Protein AF-A0A016VJ21-F1 (afdb_monomer)

pLDDT: mean 70.12, std 16.33, range [37.12, 92.0]

Structure (mmCIF, N/CA/C/O backbone):
data_AF-A0A016VJ21-F1
#
_entry.id   AF-A0A016VJ21-F1
#
loop_
_atom_site.group_PDB
_atom_site.id
_atom_site.type_symbol
_atom_site.label_atom_id
_atom_site.label_alt_id
_atom_site.label_comp_id
_atom_site.label_asym_id
_atom_site.label_entity_id
_atom_site.label_seq_id
_atom_site.pdbx_PDB_ins_code
_atom_site.Cartn_x
_atom_site.Cartn_y
_atom_site.Cartn_z
_atom_site.occupancy
_atom_site.B_iso_or_equiv
_atom_site.auth_seq_id
_atom_site.auth_comp_id
_atom_site.auth_asym_id
_atom_site.auth_atom_id
_atom_site.pdbx_PDB_model_num
ATOM 1 N N . MET A 1 1 ? 32.223 -31.208 3.851 1.00 39.59 1 MET A N 1
ATOM 2 C CA . MET A 1 1 ? 33.281 -31.162 2.817 1.00 39.59 1 MET A CA 1
ATOM 3 C C . MET A 1 1 ? 32.888 -32.159 1.746 1.00 39.59 1 MET A C 1
ATOM 5 O O . MET A 1 1 ? 32.579 -33.276 2.114 1.00 39.59 1 MET A O 1
ATOM 9 N N . GLY A 1 2 ? 32.791 -31.858 0.464 1.00 41.81 2 GLY A N 1
ATOM 10 C CA . GLY A 1 2 ? 33.122 -30.668 -0.304 1.00 41.81 2 GLY A CA 1
ATOM 11 C C . GLY A 1 2 ? 33.091 -31.092 -1.777 1.00 41.81 2 GLY A C 1
ATOM 12 O O . GLY A 1 2 ? 33.579 -32.169 -2.082 1.00 41.81 2 GLY A O 1
ATOM 13 N N . HIS A 1 3 ? 32.471 -30.253 -2.608 1.00 50.16 3 HIS A N 1
ATOM 14 C CA . HIS A 1 3 ? 32.735 -30.004 -4.032 1.00 50.16 3 HIS A CA 1
ATOM 15 C C . HIS A 1 3 ? 32.901 -31.184 -5.008 1.00 50.16 3 HIS A C 1
ATOM 17 O O . HIS A 1 3 ? 33.877 -31.917 -4.945 1.00 50.16 3 HIS A O 1
ATOM 23 N N . CYS A 1 4 ? 31.998 -31.262 -5.995 1.00 37.12 4 CYS A N 1
ATOM 24 C CA . CYS A 1 4 ? 32.354 -31.153 -7.422 1.00 37.12 4 CYS A CA 1
ATOM 25 C C . CYS A 1 4 ? 31.092 -31.256 -8.299 1.00 37.12 4 CYS A C 1
ATOM 27 O O . CYS A 1 4 ? 30.758 -32.311 -8.825 1.00 37.12 4 CYS A O 1
ATOM 29 N N . PHE A 1 5 ? 30.387 -30.133 -8.444 1.00 44.69 5 PHE A N 1
ATOM 30 C CA . PHE A 1 5 ? 29.565 -29.851 -9.622 1.00 44.69 5 PHE A CA 1
ATOM 31 C C . PHE A 1 5 ? 30.364 -28.860 -10.464 1.00 44.69 5 PHE A C 1
ATOM 33 O O . PHE A 1 5 ? 30.145 -27.657 -10.387 1.00 44.69 5 PHE A O 1
ATOM 40 N N . GLU A 1 6 ? 31.339 -29.355 -11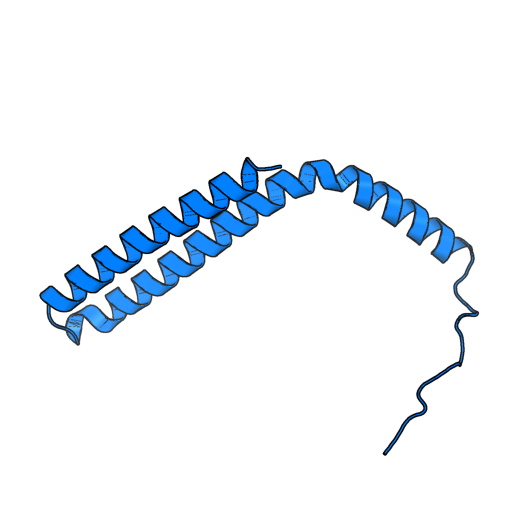.214 1.00 51.81 6 GLU A N 1
ATOM 41 C CA . GLU A 1 6 ? 31.975 -28.568 -12.261 1.00 51.81 6 GLU A CA 1
ATOM 42 C C . GLU A 1 6 ? 32.123 -29.429 -13.514 1.00 51.81 6 GLU A C 1
ATOM 44 O O . GLU A 1 6 ? 32.618 -30.552 -13.466 1.00 51.81 6 GLU A O 1
ATOM 49 N N . LEU A 1 7 ? 31.751 -28.814 -14.640 1.00 47.31 7 LEU A N 1
ATOM 50 C CA . LEU A 1 7 ? 32.387 -29.014 -15.940 1.00 47.31 7 LEU A CA 1
ATOM 51 C C . LEU A 1 7 ? 31.899 -30.142 -16.870 1.00 47.31 7 LEU A C 1
ATOM 53 O O . LEU A 1 7 ? 32.715 -30.827 -17.480 1.00 47.31 7 LEU A O 1
ATOM 57 N N . VAL A 1 8 ? 30.590 -30.266 -17.113 1.00 42.47 8 VAL A N 1
ATOM 58 C CA . VAL A 1 8 ? 30.110 -30.960 -18.325 1.00 42.47 8 VAL A CA 1
ATOM 59 C C . VAL A 1 8 ? 29.071 -30.095 -19.043 1.00 42.47 8 VAL A C 1
ATOM 61 O O . VAL A 1 8 ? 27.980 -29.857 -18.541 1.00 42.47 8 VAL A O 1
ATOM 64 N N . GLU A 1 9 ? 29.477 -29.625 -20.226 1.00 42.06 9 GLU A N 1
ATOM 65 C CA . GLU A 1 9 ? 28.626 -29.208 -21.353 1.00 42.06 9 GLU A CA 1
ATOM 66 C C . GLU A 1 9 ? 28.160 -27.746 -21.455 1.00 42.06 9 GLU A C 1
ATOM 68 O O . GLU A 1 9 ? 27.072 -27.432 -21.931 1.00 42.06 9 GLU A O 1
ATOM 73 N N . LEU A 1 10 ? 29.112 -26.832 -21.256 1.00 44.09 10 LEU A N 1
ATOM 74 C CA . LEU A 1 10 ? 29.186 -25.518 -21.927 1.00 44.09 10 LEU A CA 1
ATOM 75 C C . LEU A 1 10 ? 29.258 -25.592 -23.485 1.00 4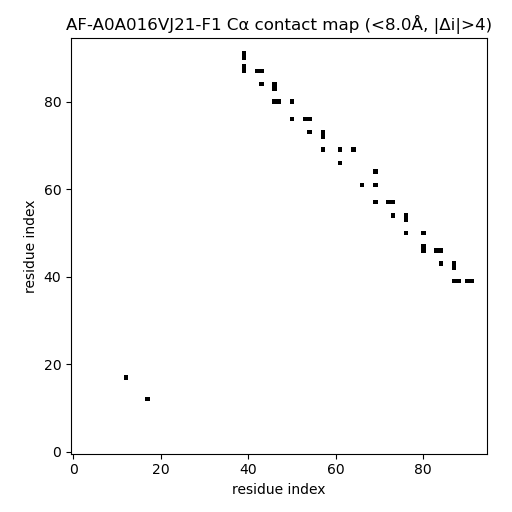4.09 10 LEU A C 1
ATOM 77 O O . LEU A 1 10 ? 29.760 -24.668 -24.117 1.00 44.09 10 LEU A O 1
ATOM 81 N N . SER A 1 11 ? 28.804 -26.667 -24.143 1.00 49.97 11 SER A N 1
ATOM 82 C CA . SER A 1 11 ? 29.245 -27.003 -25.512 1.00 49.97 11 SER A CA 1
ATOM 83 C C . SER A 1 11 ? 28.153 -27.313 -26.547 1.00 49.97 11 SER A C 1
ATOM 85 O O . SER A 1 11 ? 28.506 -27.631 -27.683 1.00 49.97 11 SER A O 1
ATOM 87 N N . THR A 1 12 ? 26.856 -27.203 -26.244 1.00 54.16 12 THR A N 1
ATOM 88 C CA . THR A 1 12 ? 25.834 -27.616 -27.235 1.00 54.16 12 THR A CA 1
ATOM 89 C C . THR A 1 12 ? 24.632 -26.685 -27.316 1.00 54.16 12 THR A C 1
ATOM 91 O O . THR A 1 12 ? 23.507 -27.139 -27.498 1.00 54.16 12 THR A O 1
ATOM 94 N N . PHE A 1 13 ? 24.841 -25.370 -27.216 1.00 46.09 13 PHE A N 1
ATOM 95 C CA . PHE A 1 13 ? 23.804 -24.438 -27.659 1.00 46.09 13 PHE A CA 1
ATOM 96 C C . PHE A 1 13 ? 23.970 -24.165 -29.161 1.00 46.09 13 PHE A C 1
ATOM 98 O O . PHE A 1 13 ? 25.032 -23.689 -29.572 1.00 46.09 13 PHE A O 1
ATOM 105 N N . PRO A 1 14 ? 22.961 -24.492 -29.994 1.00 57.12 14 PRO A N 1
ATOM 106 C CA . PRO A 1 14 ? 22.985 -24.209 -31.424 1.00 57.12 14 PRO A CA 1
ATOM 107 C C . PRO A 1 14 ? 23.291 -22.734 -31.671 1.00 57.12 14 PRO A C 1
ATOM 109 O O . PRO A 1 14 ? 22.845 -21.867 -30.922 1.00 57.12 14 PRO A O 1
ATOM 112 N N . ARG A 1 15 ? 24.024 -22.431 -32.741 1.00 56.41 15 ARG A N 1
ATOM 113 C CA . ARG A 1 15 ? 24.421 -21.056 -33.083 1.00 56.41 15 ARG A CA 1
ATOM 114 C C . ARG A 1 15 ? 23.211 -20.119 -33.220 1.00 56.41 15 ARG A C 1
ATOM 116 O O . ARG A 1 15 ? 23.268 -18.986 -32.764 1.00 56.41 15 ARG A O 1
ATOM 123 N N . GLU A 1 16 ? 22.090 -20.649 -33.704 1.00 56.94 16 GLU A N 1
ATOM 124 C CA . GLU A 1 16 ? 20.784 -19.979 -33.734 1.00 56.94 16 GLU A CA 1
ATOM 125 C C . GLU A 1 16 ? 20.284 -19.559 -32.345 1.00 56.94 16 GLU A C 1
ATOM 127 O O . GLU A 1 16 ? 19.717 -18.482 -32.206 1.00 56.94 16 GLU A O 1
ATOM 132 N N . VAL A 1 17 ? 20.535 -20.344 -31.294 1.00 57.44 17 VAL A N 1
ATOM 133 C CA . VAL A 1 17 ? 20.171 -19.984 -29.911 1.00 57.44 17 VAL A CA 1
ATOM 134 C C . VAL A 1 17 ? 21.042 -18.837 -29.400 1.00 57.44 17 VAL A C 1
ATOM 136 O O . VAL A 1 17 ? 20.552 -17.977 -28.674 1.00 57.44 17 VAL A O 1
ATOM 139 N N . ILE A 1 18 ? 22.311 -18.782 -29.809 1.00 57.34 18 ILE A N 1
ATOM 140 C CA . ILE A 1 18 ? 23.233 -17.699 -29.440 1.00 57.34 18 ILE A CA 1
ATOM 141 C C . ILE A 1 18 ? 22.849 -16.394 -30.149 1.00 57.34 18 ILE A C 1
ATOM 143 O O . ILE A 1 18 ? 22.810 -15.345 -29.505 1.00 57.34 18 ILE A O 1
ATOM 147 N N . ASP A 1 19 ? 22.530 -16.449 -31.443 1.00 58.03 19 ASP A N 1
ATOM 148 C CA . ASP A 1 19 ? 22.057 -15.282 -32.196 1.00 58.03 19 ASP A CA 1
ATOM 149 C C . ASP A 1 19 ? 20.687 -14.810 -31.696 1.00 58.03 19 ASP A C 1
ATOM 151 O O . ASP A 1 19 ? 20.508 -13.620 -31.446 1.00 58.03 19 ASP A O 1
ATOM 155 N N . THR A 1 20 ? 19.770 -15.736 -31.393 1.00 57.78 20 THR A N 1
ATOM 156 C CA . THR A 1 20 ? 18.478 -15.400 -30.773 1.00 57.78 20 THR A CA 1
ATOM 157 C C . THR A 1 20 ? 18.678 -14.757 -29.404 1.00 57.78 20 THR A C 1
ATOM 159 O O . THR A 1 20 ? 18.041 -13.756 -29.110 1.00 57.78 20 THR A O 1
ATOM 162 N N . ALA A 1 21 ? 19.584 -15.268 -28.563 1.00 54.78 21 ALA A N 1
ATOM 163 C CA . ALA A 1 21 ? 19.875 -14.676 -27.257 1.00 54.78 21 ALA A CA 1
ATOM 164 C C . ALA A 1 21 ? 20.502 -13.276 -27.373 1.00 54.78 21 ALA A C 1
ATOM 166 O O . ALA A 1 21 ? 20.230 -12.408 -26.543 1.00 54.78 21 ALA A O 1
ATOM 167 N N . ARG A 1 22 ? 21.312 -13.035 -28.409 1.00 56.75 22 ARG A N 1
ATOM 168 C CA . ARG A 1 22 ? 21.903 -11.724 -28.693 1.00 56.75 22 ARG A CA 1
ATOM 169 C C . ARG A 1 22 ? 20.858 -10.731 -29.198 1.00 56.75 22 ARG A C 1
ATOM 171 O O . ARG A 1 22 ? 20.841 -9.595 -28.731 1.00 56.75 22 ARG A O 1
ATOM 178 N N . GLU A 1 23 ? 19.969 -11.161 -30.086 1.00 62.19 23 GLU A N 1
ATOM 179 C CA . GLU A 1 23 ? 18.851 -10.354 -30.580 1.00 62.19 23 GLU A CA 1
ATOM 180 C C . GLU A 1 23 ? 17.841 -10.056 -29.461 1.00 62.19 23 GLU A C 1
ATOM 182 O O . GLU A 1 23 ? 17.420 -8.913 -29.289 1.00 62.19 23 GLU A O 1
ATOM 187 N N . LEU A 1 24 ? 17.536 -11.045 -28.613 1.00 56.75 24 LEU A N 1
ATOM 188 C CA . LEU A 1 24 ? 16.713 -10.869 -27.416 1.00 56.75 24 LEU A CA 1
ATOM 189 C C . LEU A 1 24 ? 17.375 -9.902 -26.428 1.00 56.75 24 LEU A C 1
ATOM 191 O O . LEU A 1 24 ? 16.695 -9.058 -25.857 1.00 56.75 24 LEU A O 1
ATOM 195 N N . GLY A 1 25 ? 18.695 -9.994 -26.246 1.00 54.84 25 GLY A N 1
ATOM 196 C CA . GLY A 1 25 ? 19.472 -9.086 -25.404 1.00 54.84 25 GLY A CA 1
ATOM 197 C C . GLY A 1 25 ? 19.454 -7.645 -25.913 1.00 54.84 25 GLY A C 1
ATOM 198 O O . GLY A 1 25 ? 19.295 -6.723 -25.116 1.00 54.84 25 GLY A O 1
ATOM 199 N N . HIS A 1 26 ? 19.544 -7.448 -27.231 1.00 54.78 26 HIS A N 1
ATOM 200 C CA . HIS A 1 26 ? 19.460 -6.127 -27.855 1.00 54.78 26 HIS A CA 1
ATOM 201 C C . HIS A 1 26 ? 18.053 -5.528 -27.720 1.00 54.78 26 HIS A C 1
ATOM 203 O O . HIS A 1 26 ? 17.905 -4.402 -27.252 1.00 54.78 26 HIS A O 1
ATOM 209 N N . ARG A 1 27 ? 17.008 -6.321 -27.987 1.00 53.97 27 ARG A N 1
ATOM 210 C CA . ARG A 1 27 ? 15.608 -5.901 -27.804 1.00 53.97 27 ARG A CA 1
ATOM 211 C C . ARG A 1 27 ? 15.264 -5.617 -26.340 1.00 53.97 27 ARG A C 1
ATOM 213 O O . ARG A 1 27 ? 14.582 -4.641 -26.048 1.00 53.97 27 ARG A O 1
ATOM 220 N N . LEU A 1 28 ? 15.787 -6.417 -25.407 1.00 54.84 28 LEU A N 1
ATOM 221 C CA . LEU A 1 28 ? 15.649 -6.186 -23.966 1.00 54.84 28 LEU A CA 1
ATOM 222 C C . LEU A 1 28 ? 16.330 -4.894 -23.518 1.00 54.84 28 LEU A C 1
ATOM 224 O O . LEU A 1 28 ? 15.837 -4.286 -22.567 1.00 54.84 28 LEU A O 1
ATOM 228 N N . HIS A 1 29 ? 17.433 -4.511 -24.174 1.00 53.88 29 HIS A N 1
ATOM 229 C CA . HIS A 1 29 ? 18.155 -3.267 -23.926 1.00 53.88 29 HIS A CA 1
ATOM 230 C C . HIS A 1 29 ? 17.357 -2.058 -24.432 1.00 53.88 29 HIS A C 1
ATOM 232 O O . HIS A 1 29 ? 17.192 -1.095 -23.686 1.00 53.88 29 HIS A O 1
ATOM 238 N N . GLU A 1 30 ? 16.761 -2.151 -25.622 1.00 53.84 30 GLU A N 1
ATOM 239 C CA . GLU A 1 30 ? 15.886 -1.116 -26.194 1.00 53.84 30 GLU A CA 1
ATOM 240 C C . GLU A 1 30 ? 14.568 -0.947 -25.401 1.00 53.84 30 GLU A C 1
ATOM 242 O O . GLU A 1 30 ? 14.122 0.177 -25.184 1.00 53.84 30 GLU A O 1
ATOM 247 N N . GLU A 1 31 ? 14.007 -2.025 -24.835 1.00 51.88 31 GLU A N 1
ATOM 248 C CA . GLU A 1 31 ? 12.865 -1.980 -23.895 1.00 51.88 31 GLU A CA 1
ATOM 249 C C . GLU A 1 31 ? 13.195 -1.343 -22.528 1.00 51.88 31 GLU A C 1
ATOM 251 O O . GLU A 1 31 ? 12.300 -1.090 -21.720 1.00 51.88 31 GLU A O 1
ATOM 256 N N . THR A 1 32 ? 14.469 -1.090 -22.212 1.00 50.41 32 THR 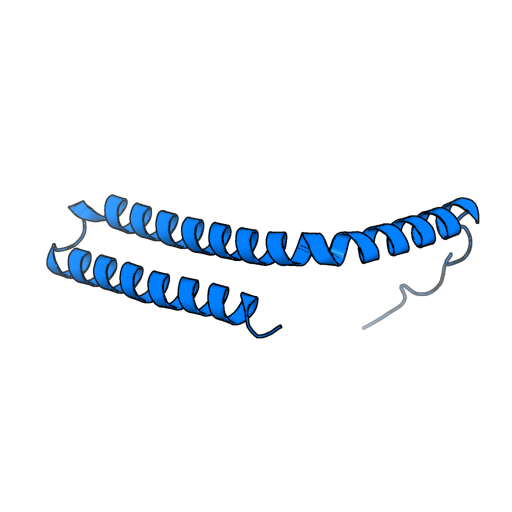A N 1
ATOM 257 C CA . THR A 1 32 ? 14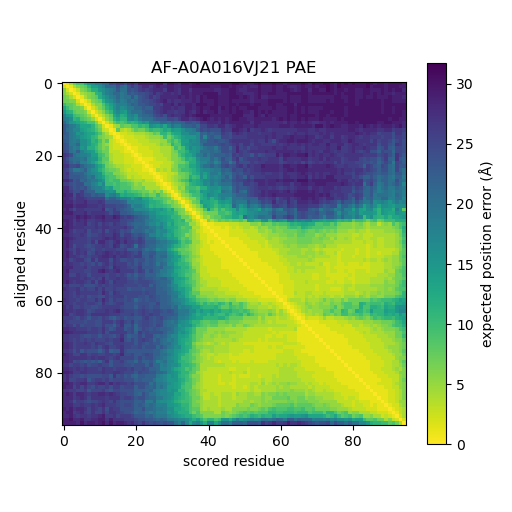.872 -0.612 -20.873 1.00 50.41 32 THR A CA 1
ATOM 258 C C . THR A 1 32 ? 14.434 0.829 -20.601 1.00 50.41 32 THR A C 1
ATOM 260 O O . THR A 1 32 ? 14.182 1.180 -19.448 1.00 50.41 32 THR A O 1
ATOM 263 N N . ALA A 1 33 ? 14.266 1.644 -21.647 1.00 49.25 33 ALA A N 1
ATOM 264 C CA . ALA A 1 33 ? 13.729 2.998 -21.524 1.00 49.25 33 ALA A CA 1
ATOM 265 C C . ALA A 1 33 ? 12.242 2.996 -21.109 1.00 49.25 33 ALA A C 1
ATOM 267 O O . ALA A 1 33 ? 11.847 3.783 -20.252 1.00 49.25 33 ALA A O 1
ATOM 268 N N . ASP A 1 34 ? 11.448 2.050 -21.622 1.00 51.75 34 ASP A N 1
ATOM 269 C CA . ASP A 1 34 ? 10.036 1.836 -21.254 1.00 51.75 34 ASP A CA 1
ATOM 270 C C . ASP A 1 34 ? 9.896 1.181 -19.861 1.00 51.75 34 ASP A C 1
ATOM 272 O O . ASP A 1 34 ? 9.032 1.542 -19.052 1.00 51.75 34 ASP A O 1
ATOM 276 N N . LYS A 1 35 ? 10.828 0.278 -19.514 1.00 52.72 35 LYS A N 1
ATOM 277 C CA . LYS A 1 35 ? 10.907 -0.371 -18.190 1.00 52.72 35 LYS A CA 1
ATOM 278 C C . LYS A 1 35 ? 11.124 0.604 -17.037 1.00 52.72 35 LYS A C 1
ATOM 280 O O . LYS A 1 35 ? 10.741 0.276 -15.917 1.00 52.72 35 LYS A O 1
ATOM 285 N N . ARG A 1 36 ? 11.718 1.780 -17.262 1.00 53.03 36 ARG A N 1
ATOM 286 C CA . ARG A 1 36 ? 12.000 2.756 -16.193 1.00 53.03 36 ARG A CA 1
ATOM 287 C C . ARG A 1 36 ? 10.709 3.334 -15.603 1.00 53.03 36 ARG A C 1
ATOM 289 O O . ARG A 1 36 ? 10.515 3.304 -14.389 1.00 53.03 36 ARG A O 1
ATOM 296 N N . THR A 1 37 ? 9.781 3.738 -16.467 1.00 54.28 37 THR A N 1
ATOM 297 C CA . THR A 1 37 ? 8.407 4.131 -16.109 1.00 54.28 37 THR A CA 1
ATOM 298 C C . THR A 1 37 ? 7.609 2.967 -15.523 1.00 54.28 37 THR A C 1
ATOM 300 O O . THR A 1 37 ? 6.902 3.143 -14.531 1.00 54.28 37 THR A O 1
ATOM 303 N N . MET A 1 38 ? 7.779 1.759 -16.070 1.00 57.88 38 MET A N 1
ATOM 304 C CA . MET A 1 38 ? 7.162 0.538 -15.539 1.00 57.88 38 MET A CA 1
ATOM 305 C C . MET A 1 38 ? 7.646 0.199 -14.117 1.00 57.88 38 MET A C 1
ATOM 307 O O . MET A 1 38 ? 6.865 -0.287 -13.302 1.00 57.88 38 MET A O 1
ATOM 311 N N . ASN A 1 39 ? 8.913 0.473 -13.794 1.00 70.56 39 ASN A N 1
ATOM 312 C CA . ASN A 1 39 ? 9.495 0.187 -12.484 1.00 70.56 39 ASN A CA 1
ATOM 313 C C . ASN A 1 39 ? 8.971 1.154 -11.411 1.00 70.56 39 ASN A C 1
ATOM 315 O O . ASN A 1 39 ? 8.587 0.716 -10.329 1.00 70.56 39 ASN A O 1
ATOM 319 N N . ALA A 1 40 ? 8.866 2.450 -11.722 1.00 73.75 40 ALA A N 1
ATOM 320 C CA . ALA A 1 40 ? 8.274 3.430 -10.809 1.00 73.75 40 ALA A CA 1
ATOM 321 C C . ALA A 1 40 ? 6.788 3.131 -10.525 1.00 73.75 40 ALA A C 1
ATOM 323 O O . ALA A 1 40 ? 6.364 3.157 -9.367 1.00 73.75 40 ALA A O 1
ATOM 324 N N . ASP A 1 41 ? 6.008 2.772 -11.553 1.00 75.12 41 ASP A N 1
ATOM 325 C CA . ASP A 1 41 ? 4.597 2.397 -11.389 1.00 75.12 41 ASP A CA 1
ATOM 326 C C . ASP A 1 41 ? 4.438 1.085 -10.599 1.00 75.12 41 ASP A C 1
ATOM 328 O O . ASP A 1 41 ? 3.633 1.005 -9.670 1.00 75.12 41 ASP A O 1
ATOM 332 N N . ALA A 1 42 ? 5.282 0.082 -10.863 1.00 81.19 42 ALA A N 1
ATOM 333 C CA . ALA A 1 42 ? 5.296 -1.171 -10.108 1.00 81.19 42 ALA A CA 1
ATOM 334 C C . ALA A 1 42 ? 5.664 -0.965 -8.625 1.00 81.19 42 ALA A C 1
ATOM 336 O O . ALA A 1 42 ? 5.056 -1.578 -7.737 1.00 81.19 42 ALA A O 1
ATOM 337 N N . LEU A 1 43 ? 6.631 -0.087 -8.334 1.00 81.00 43 LEU A N 1
ATOM 338 C CA . LEU A 1 43 ? 7.000 0.293 -6.969 1.00 81.00 43 LEU A CA 1
ATOM 339 C C . LEU A 1 43 ? 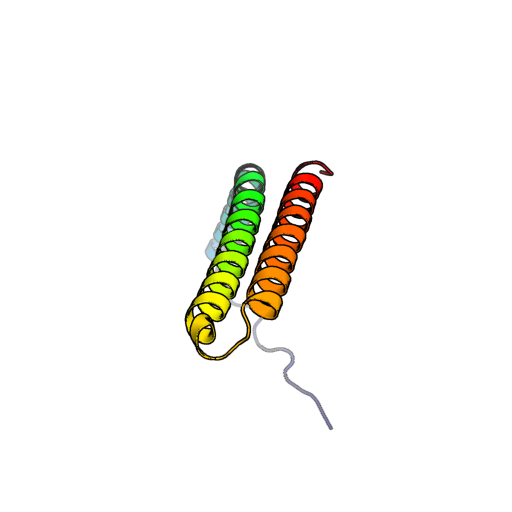5.849 1.023 -6.269 1.00 81.00 43 LEU A C 1
ATOM 341 O O . LEU A 1 43 ? 5.498 0.672 -5.138 1.00 81.00 43 LEU A O 1
ATOM 345 N N . LEU A 1 44 ? 5.203 1.968 -6.955 1.00 83.94 44 LEU A N 1
ATOM 346 C CA . LEU A 1 44 ? 4.036 2.682 -6.445 1.00 83.94 44 LEU A CA 1
ATOM 347 C C . LEU A 1 44 ? 2.884 1.710 -6.155 1.00 83.94 44 LEU A C 1
ATOM 349 O O . LEU A 1 44 ? 2.318 1.726 -5.058 1.00 83.94 44 LEU A O 1
ATOM 353 N N . HIS A 1 45 ? 2.580 0.807 -7.087 1.00 83.94 45 HIS A N 1
ATOM 354 C CA . HIS A 1 45 ? 1.540 -0.206 -6.938 1.00 83.94 45 HIS A CA 1
ATOM 355 C C . HIS A 1 45 ? 1.799 -1.114 -5.728 1.00 83.94 45 HIS A C 1
ATOM 357 O O . HIS A 1 45 ? 0.911 -1.333 -4.898 1.00 83.94 45 HIS A O 1
ATOM 363 N N . ARG A 1 46 ? 3.037 -1.593 -5.559 1.00 83.12 46 ARG A N 1
ATOM 364 C CA . ARG A 1 46 ? 3.444 -2.403 -4.401 1.00 83.12 46 ARG A CA 1
ATOM 365 C C . ARG A 1 46 ? 3.289 -1.638 -3.084 1.00 83.12 46 ARG A C 1
ATOM 367 O O . ARG A 1 46 ? 2.803 -2.207 -2.100 1.00 83.12 46 ARG A O 1
ATOM 374 N N . THR A 1 47 ? 3.679 -0.367 -3.059 1.00 85.12 47 THR A N 1
ATOM 375 C CA . THR A 1 47 ? 3.541 0.517 -1.892 1.00 85.12 47 THR A CA 1
ATOM 376 C C . THR A 1 47 ? 2.072 0.715 -1.516 1.00 85.12 47 THR A C 1
ATOM 378 O O . THR A 1 47 ? 1.699 0.543 -0.350 1.00 85.12 47 THR A O 1
ATOM 381 N N . LEU A 1 48 ? 1.204 0.964 -2.501 1.00 85.06 48 LEU A N 1
ATOM 382 C CA . LEU A 1 48 ? -0.241 1.073 -2.291 1.00 85.06 48 LEU A CA 1
ATOM 383 C C . LEU A 1 48 ? -0.859 -0.236 -1.787 1.00 85.06 48 LEU A C 1
ATOM 385 O O . LEU A 1 48 ? -1.634 -0.213 -0.829 1.00 85.06 48 LEU A O 1
ATOM 389 N N . LEU A 1 49 ? -0.494 -1.384 -2.367 1.00 86.75 49 LEU A N 1
ATOM 390 C CA . LEU A 1 49 ? -0.979 -2.693 -1.918 1.00 86.75 49 LEU A CA 1
ATOM 391 C C . LEU A 1 49 ? -0.591 -2.977 -0.464 1.00 86.75 49 LEU A C 1
ATOM 393 O O . LEU A 1 49 ? -1.423 -3.434 0.325 1.00 86.75 49 LEU A O 1
ATOM 397 N N . ARG A 1 50 ? 0.650 -2.664 -0.077 1.00 85.88 50 ARG A N 1
ATOM 398 C CA . ARG A 1 50 ? 1.124 -2.812 1.306 1.00 85.88 50 ARG A CA 1
ATOM 399 C C . ARG A 1 50 ? 0.326 -1.929 2.267 1.00 85.88 50 ARG A C 1
ATOM 401 O O . ARG A 1 50 ? -0.069 -2.393 3.339 1.00 85.88 50 ARG A O 1
ATOM 408 N N . ALA A 1 51 ? 0.060 -0.678 1.894 1.00 82.00 51 ALA A N 1
ATOM 409 C CA . ALA A 1 51 ? -0.739 0.234 2.706 1.00 82.00 51 ALA A CA 1
ATOM 410 C C . ALA A 1 51 ? -2.196 -0.235 2.829 1.00 82.00 51 ALA A C 1
ATOM 412 O O . ALA A 1 51 ? -2.742 -0.271 3.933 1.00 82.00 51 ALA A O 1
ATOM 413 N N . ALA A 1 52 ? -2.802 -0.679 1.726 1.00 83.94 52 ALA A N 1
ATOM 414 C CA . ALA A 1 52 ? -4.149 -1.238 1.714 1.00 83.94 52 ALA A CA 1
ATOM 415 C C . ALA A 1 52 ? -4.254 -2.491 2.594 1.00 83.94 52 ALA A C 1
ATOM 417 O O . ALA A 1 52 ? -5.225 -2.645 3.335 1.00 83.94 52 ALA A O 1
ATOM 418 N N . HIS A 1 53 ? -3.248 -3.368 2.564 1.00 85.94 53 HIS A N 1
ATOM 419 C CA . HIS A 1 53 ? -3.199 -4.541 3.433 1.00 85.94 53 HIS A CA 1
ATOM 420 C C . HIS A 1 53 ? -3.157 -4.148 4.917 1.00 85.94 53 HIS A C 1
ATOM 422 O O . HIS A 1 53 ? -3.957 -4.645 5.709 1.00 85.94 53 HIS A O 1
ATOM 428 N N . ARG A 1 54 ? -2.303 -3.187 5.290 1.00 81.75 54 ARG A N 1
ATOM 429 C CA . ARG A 1 54 ? -2.227 -2.666 6.667 1.00 81.75 54 ARG A CA 1
ATOM 430 C C . ARG A 1 54 ? -3.541 -2.034 7.127 1.00 81.75 54 ARG A C 1
ATOM 432 O O . ARG A 1 54 ? -3.962 -2.254 8.259 1.00 81.75 54 ARG A O 1
ATOM 439 N N . LEU A 1 55 ? -4.222 -1.291 6.254 1.00 84.81 55 LEU A N 1
ATOM 440 C CA . LEU A 1 55 ? -5.544 -0.738 6.558 1.00 84.81 55 LEU A CA 1
ATOM 441 C C . LEU A 1 55 ? -6.578 -1.841 6.799 1.00 84.81 55 LEU A C 1
ATOM 443 O O . LEU A 1 55 ? -7.338 -1.747 7.760 1.00 84.81 55 LEU A O 1
ATOM 447 N N . ARG A 1 56 ? -6.581 -2.911 5.992 1.00 84.81 56 ARG A N 1
ATOM 448 C CA . ARG A 1 56 ? -7.470 -4.064 6.222 1.00 84.81 56 ARG A CA 1
ATOM 449 C C . ARG A 1 56 ? -7.213 -4.722 7.573 1.00 84.81 56 ARG A C 1
ATOM 451 O O . ARG A 1 56 ? -8.175 -5.055 8.253 1.00 84.81 56 ARG A O 1
ATOM 458 N N . GLN A 1 57 ? -5.952 -4.863 7.984 1.00 83.50 57 GLN A N 1
ATOM 459 C CA . GLN A 1 57 ? -5.612 -5.398 9.307 1.00 83.50 57 GLN A CA 1
ATOM 460 C C . GLN A 1 57 ? -6.164 -4.513 10.432 1.00 83.50 57 GLN A C 1
ATOM 462 O O . GLN A 1 57 ? -6.786 -5.018 11.359 1.00 83.50 57 GLN A O 1
ATOM 467 N N . VAL A 1 58 ? -6.028 -3.187 10.319 1.00 80.81 58 VAL A N 1
ATOM 468 C CA . VAL A 1 58 ? -6.593 -2.248 11.304 1.00 80.81 58 VAL A CA 1
ATOM 469 C C . VAL A 1 58 ? -8.120 -2.328 11.355 1.00 80.81 58 VAL A C 1
ATOM 471 O O . VAL A 1 58 ? -8.693 -2.337 12.442 1.00 80.81 58 VAL A O 1
ATOM 474 N N . VAL A 1 59 ? -8.787 -2.424 10.201 1.00 80.44 59 VAL A N 1
ATOM 475 C CA . VAL A 1 59 ? -10.248 -2.587 10.129 1.00 80.44 59 VAL A CA 1
ATOM 476 C C . VAL A 1 59 ? -10.689 -3.917 10.741 1.00 80.44 59 VAL A C 1
ATOM 478 O O . VAL A 1 59 ? -11.675 -3.941 11.471 1.00 80.44 59 VAL A O 1
ATOM 481 N N . ALA A 1 60 ? -9.956 -5.004 10.492 1.00 80.19 60 ALA A N 1
ATOM 482 C CA . ALA A 1 60 ? -10.240 -6.315 11.071 1.00 80.19 60 ALA A CA 1
ATOM 483 C C . ALA A 1 60 ? -10.091 -6.325 12.601 1.00 80.19 60 ALA A C 1
ATOM 485 O O . ALA A 1 60 ? -10.811 -7.043 13.285 1.00 80.19 60 ALA A O 1
ATOM 486 N N . SER A 1 61 ? -9.191 -5.506 13.150 1.00 77.00 61 SER A N 1
ATOM 487 C CA . SER A 1 61 ? -8.982 -5.388 14.596 1.00 77.00 61 SER A CA 1
ATOM 488 C C . SER A 1 61 ? -9.840 -4.309 15.268 1.00 77.00 61 SER A C 1
ATOM 490 O O . SER A 1 61 ? -9.693 -4.107 16.470 1.00 77.00 61 SER A O 1
ATOM 492 N N . LYS A 1 62 ? -10.731 -3.611 14.546 1.00 78.50 62 LYS A N 1
ATOM 493 C CA . LYS A 1 62 ? -11.437 -2.416 15.056 1.00 78.50 62 LYS A CA 1
ATOM 494 C C . LYS A 1 62 ? -12.242 -2.651 16.341 1.00 78.50 62 LYS A C 1
ATOM 496 O O . LYS A 1 62 ? -12.329 -1.747 17.162 1.00 78.50 62 LYS A O 1
ATOM 501 N N . ASP A 1 63 ? -12.804 -3.846 16.507 1.00 81.88 63 ASP A N 1
ATOM 502 C CA . ASP A 1 63 ? -13.631 -4.214 17.663 1.00 81.88 63 ASP A CA 1
ATOM 503 C C . ASP A 1 63 ? -12.794 -4.792 18.823 1.00 81.88 63 ASP A C 1
ATOM 505 O O . ASP A 1 63 ? -13.301 -4.991 19.922 1.00 81.88 63 ASP A O 1
ATOM 509 N N . LEU A 1 64 ? -11.499 -5.044 18.591 1.00 80.31 64 LEU A N 1
ATOM 510 C CA . LEU A 1 64 ? -10.568 -5.655 19.549 1.00 80.31 64 LEU A CA 1
ATOM 511 C C . LEU A 1 64 ? -9.635 -4.639 20.221 1.00 80.31 64 LEU A C 1
ATOM 513 O O . LEU A 1 64 ? -8.999 -4.958 21.224 1.00 80.31 64 LEU A O 1
ATOM 517 N N . VAL A 1 65 ? -9.509 -3.429 19.669 1.00 81.88 65 VAL A N 1
ATOM 518 C CA . VAL A 1 65 ? -8.607 -2.389 20.181 1.00 81.88 65 VAL A CA 1
ATOM 519 C C . VAL A 1 65 ? -9.343 -1.097 20.508 1.00 81.88 65 VAL A C 1
ATOM 521 O O . VAL A 1 65 ? -10.370 -0.762 19.924 1.00 81.88 65 VAL A O 1
ATOM 524 N N . SER A 1 66 ? -8.783 -0.327 21.442 1.00 89.31 66 SER A N 1
ATO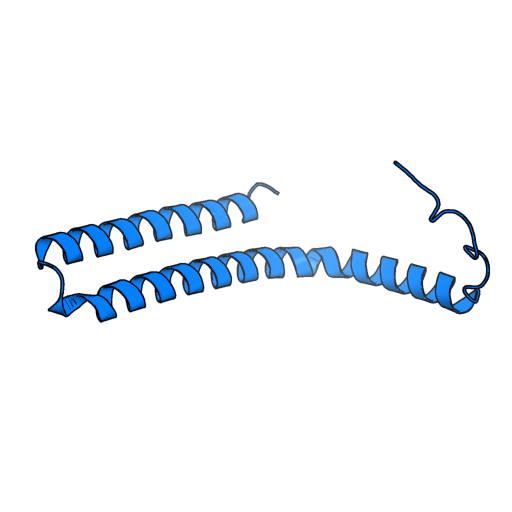M 525 C CA . SER A 1 66 ? -9.325 0.976 21.812 1.00 89.31 66 SER A CA 1
ATOM 526 C C . SER A 1 66 ? -9.291 1.963 20.638 1.00 89.31 66 SER A C 1
ATOM 528 O O . SER A 1 66 ? -8.391 1.953 19.791 1.00 89.31 66 SER A O 1
ATOM 530 N N . LYS A 1 67 ? -10.256 2.889 20.626 1.00 84.06 67 LYS A N 1
ATOM 531 C CA . LYS A 1 67 ? -10.354 3.965 19.627 1.00 84.06 67 LYS A CA 1
ATOM 532 C C . LYS A 1 67 ? -9.055 4.769 19.502 1.00 84.06 67 LYS A C 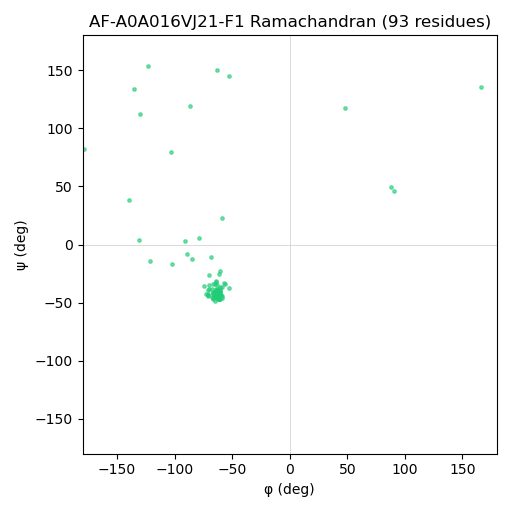1
ATOM 534 O O . LYS A 1 67 ? -8.666 5.153 18.403 1.00 84.06 67 LYS A O 1
ATOM 539 N N . GLU A 1 68 ? -8.371 5.004 20.617 1.00 88.44 68 GLU A N 1
ATOM 540 C CA . GLU A 1 68 ? -7.116 5.755 20.649 1.00 88.44 68 GLU A CA 1
ATOM 541 C C . GLU A 1 68 ? -5.976 5.008 19.935 1.00 88.44 68 GLU A C 1
ATOM 543 O O . GLU A 1 68 ? -5.266 5.592 19.112 1.00 88.44 68 GLU A O 1
ATOM 548 N N . SER A 1 69 ? -5.876 3.692 20.150 1.00 80.44 69 SER A N 1
ATOM 549 C CA . SER A 1 69 ? -4.933 2.820 19.443 1.00 80.44 69 SER A CA 1
ATOM 550 C C . SER A 1 69 ? -5.223 2.760 17.944 1.00 80.44 69 SER A C 1
ATOM 552 O O . SER A 1 69 ? -4.295 2.848 17.141 1.00 80.44 69 SER A O 1
ATOM 554 N N . LEU A 1 70 ? -6.497 2.704 17.543 1.00 81.38 70 LEU A N 1
ATOM 555 C CA . LEU A 1 70 ? -6.886 2.768 16.129 1.00 81.38 70 LEU A CA 1
ATOM 556 C C . LEU A 1 70 ? -6.457 4.082 15.480 1.00 81.38 70 LEU A C 1
ATOM 558 O O . LEU A 1 70 ? -5.857 4.077 14.405 1.00 81.38 70 LEU A O 1
ATOM 562 N N . ILE A 1 71 ? -6.710 5.212 16.144 1.00 85.75 71 ILE A N 1
ATOM 563 C CA . ILE A 1 71 ? -6.299 6.534 15.657 1.00 85.75 71 ILE A CA 1
ATOM 564 C C . ILE A 1 71 ? -4.776 6.597 15.501 1.00 85.75 71 ILE A C 1
ATOM 566 O O . ILE A 1 71 ? -4.285 7.111 14.492 1.00 85.75 71 ILE A O 1
ATOM 570 N N . LYS A 1 72 ? -4.018 6.067 16.469 1.00 87.50 72 LYS A N 1
ATOM 571 C CA . LYS A 1 72 ? -2.552 6.023 16.410 1.00 87.50 72 LYS A CA 1
ATOM 572 C C . LYS A 1 72 ? -2.065 5.172 15.233 1.00 87.50 72 LYS A C 1
ATOM 574 O O . LYS A 1 72 ? -1.228 5.642 14.463 1.00 87.50 72 LYS A O 1
ATOM 579 N N . SER A 1 73 ? -2.639 3.987 15.037 1.00 81.12 73 SER A N 1
ATOM 580 C CA . SER A 1 73 ? -2.308 3.092 13.922 1.00 81.12 73 SER A CA 1
ATOM 581 C C . SER A 1 73 ? -2.635 3.704 12.559 1.00 81.12 73 SER A C 1
ATOM 583 O O . SER A 1 73 ? -1.802 3.673 11.656 1.00 81.12 73 SER A O 1
ATOM 585 N N . LEU A 1 74 ? -3.801 4.337 12.405 1.00 86.56 74 LEU A N 1
ATOM 586 C CA . LEU A 1 74 ? -4.181 5.016 11.160 1.00 86.56 74 LEU A CA 1
ATOM 587 C C . LEU A 1 74 ? -3.262 6.203 10.848 1.00 86.56 74 LEU A C 1
ATOM 589 O O . LEU A 1 74 ? -2.847 6.383 9.701 1.00 86.56 74 LEU A O 1
ATOM 593 N N . LYS A 1 75 ? -2.897 6.998 11.863 1.00 91.50 75 LYS A N 1
ATOM 594 C CA . LYS A 1 75 ? -1.916 8.082 11.706 1.00 91.50 75 LYS A CA 1
ATOM 595 C C . LYS A 1 75 ? -0.556 7.536 11.270 1.00 91.50 75 LYS A C 1
ATOM 597 O O . LYS A 1 75 ? 0.034 8.106 10.358 1.00 91.50 75 LYS A O 1
ATOM 602 N N . ALA A 1 76 ? -0.098 6.437 11.869 1.00 88.75 76 ALA A N 1
ATOM 603 C CA . ALA A 1 76 ? 1.165 5.797 11.513 1.00 88.75 76 ALA A CA 1
ATOM 604 C C . ALA A 1 76 ? 1.164 5.285 10.064 1.00 88.75 76 ALA A C 1
ATOM 606 O O . ALA A 1 76 ? 2.086 5.595 9.315 1.00 88.75 76 ALA A O 1
ATOM 607 N N . ILE A 1 77 ? 0.101 4.590 9.636 1.00 86.25 77 ILE A N 1
ATOM 608 C CA . ILE A 1 77 ? -0.043 4.117 8.248 1.00 86.25 77 ILE A CA 1
ATOM 609 C C . ILE A 1 77 ? -0.006 5.292 7.268 1.00 86.25 77 ILE A C 1
ATOM 611 O O . ILE A 1 77 ? 0.692 5.226 6.261 1.00 86.25 77 ILE A O 1
ATOM 615 N N . ARG A 1 78 ? -0.711 6.388 7.572 1.00 90.19 78 ARG A N 1
ATOM 616 C CA . ARG A 1 78 ? -0.719 7.589 6.728 1.00 90.19 78 ARG A CA 1
ATOM 617 C C . ARG A 1 78 ? 0.663 8.234 6.619 1.00 90.19 78 ARG A C 1
ATOM 619 O O . ARG A 1 78 ? 1.043 8.649 5.529 1.00 90.19 78 ARG A O 1
ATOM 626 N N . THR A 1 79 ? 1.388 8.364 7.730 1.00 92.00 79 THR A N 1
ATOM 627 C CA . THR A 1 79 ? 2.740 8.942 7.725 1.00 92.00 79 THR A CA 1
ATOM 628 C C . THR A 1 79 ? 3.699 8.062 6.933 1.00 92.00 79 THR A C 1
ATOM 630 O O . THR A 1 79 ? 4.418 8.580 6.085 1.00 92.00 79 THR A O 1
ATOM 633 N N . GLN A 1 80 ? 3.649 6.744 7.142 1.00 86.44 80 GLN A N 1
ATOM 634 C CA . GLN A 1 80 ? 4.494 5.803 6.414 1.00 86.44 80 GLN A CA 1
ATOM 635 C C . GLN A 1 80 ? 4.203 5.830 4.913 1.00 86.44 80 GLN A C 1
ATOM 637 O O . GLN A 1 80 ? 5.126 5.944 4.125 1.00 86.44 80 GLN A O 1
ATOM 642 N N . LEU A 1 81 ? 2.928 5.819 4.514 1.00 88.88 81 LEU A N 1
ATOM 643 C CA . LEU A 1 81 ? 2.553 5.881 3.102 1.00 88.88 81 LEU A CA 1
ATOM 6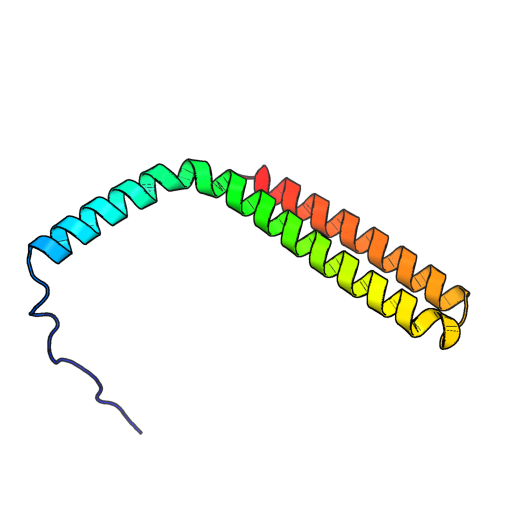44 C C . LEU A 1 81 ? 3.053 7.166 2.426 1.00 88.88 81 LEU A C 1
ATOM 646 O O . LEU A 1 81 ? 3.475 7.132 1.278 1.00 88.88 81 LEU A O 1
ATOM 650 N N . 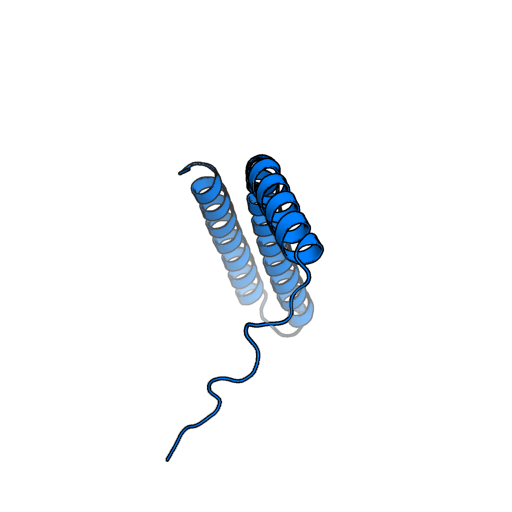ARG A 1 82 ? 3.021 8.305 3.129 1.00 90.00 82 ARG A N 1
ATOM 651 C CA . ARG A 1 82 ? 3.568 9.562 2.597 1.00 90.00 82 ARG A CA 1
ATOM 652 C C . ARG A 1 82 ? 5.079 9.496 2.400 1.00 90.00 82 ARG A C 1
ATOM 654 O O . ARG A 1 82 ? 5.551 10.004 1.392 1.00 90.00 82 ARG A O 1
ATOM 661 N N . ALA A 1 83 ? 5.800 8.894 3.343 1.00 89.44 83 ALA A N 1
ATOM 662 C CA . ALA A 1 83 ? 7.237 8.684 3.218 1.00 89.44 83 ALA A CA 1
ATOM 663 C C . ALA A 1 83 ? 7.553 7.727 2.059 1.00 89.44 83 ALA A C 1
ATOM 665 O O . ALA A 1 83 ? 8.334 8.086 1.190 1.00 89.44 83 ALA A O 1
ATOM 666 N N . ASP A 1 84 ? 6.869 6.583 1.985 1.00 84.75 84 ASP A N 1
ATOM 667 C CA . ASP A 1 84 ? 7.086 5.579 0.938 1.00 84.75 84 ASP A CA 1
ATOM 668 C C . ASP A 1 84 ? 6.775 6.137 -0.469 1.00 84.75 84 ASP A C 1
ATOM 670 O O . ASP A 1 84 ? 7.476 5.836 -1.425 1.00 84.75 84 ASP A O 1
ATOM 674 N N . ILE A 1 85 ? 5.738 6.972 -0.625 1.00 87.94 85 ILE A N 1
ATOM 675 C CA . ILE A 1 85 ? 5.436 7.625 -1.915 1.00 87.94 85 ILE A CA 1
ATOM 676 C C . ILE A 1 85 ? 6.486 8.687 -2.264 1.00 87.94 85 ILE A C 1
ATOM 678 O O . ILE A 1 85 ? 6.824 8.842 -3.435 1.00 87.94 85 ILE A O 1
ATOM 682 N N . ALA A 1 86 ? 6.977 9.440 -1.275 1.00 87.44 86 ALA A N 1
ATOM 683 C CA . ALA A 1 86 ? 8.031 10.423 -1.502 1.00 87.44 86 ALA A CA 1
ATOM 684 C C . ALA A 1 86 ? 9.335 9.743 -1.941 1.00 87.44 86 ALA A C 1
ATOM 686 O O . ALA A 1 86 ? 9.939 10.212 -2.893 1.00 87.44 86 ALA A O 1
ATOM 687 N N . ASP A 1 87 ? 9.687 8.620 -1.313 1.00 83.25 87 ASP A N 1
ATOM 688 C CA . ASP A 1 87 ? 10.834 7.771 -1.655 1.00 83.25 87 ASP A CA 1
ATOM 689 C C . ASP A 1 87 ? 10.723 7.203 -3.078 1.00 83.25 87 ASP A C 1
ATOM 691 O O . ASP A 1 87 ? 11.630 7.371 -3.882 1.00 83.25 87 ASP A O 1
ATOM 695 N N . VAL A 1 88 ? 9.559 6.656 -3.454 1.00 83.38 88 VAL A N 1
ATOM 696 C CA . VAL A 1 88 ? 9.313 6.190 -4.834 1.00 83.38 88 VAL A CA 1
ATOM 697 C C . VAL A 1 88 ? 9.424 7.330 -5.851 1.00 83.38 88 VAL A C 1
ATOM 699 O O . VAL A 1 88 ? 9.891 7.117 -6.967 1.00 83.38 88 VAL A O 1
ATOM 702 N N . ARG A 1 89 ? 8.987 8.541 -5.488 1.00 82.12 89 ARG A N 1
ATOM 703 C CA . ARG A 1 89 ? 9.100 9.715 -6.361 1.00 82.12 89 ARG A CA 1
ATOM 704 C C . ARG A 1 89 ? 10.546 10.192 -6.491 1.00 82.12 89 ARG A C 1
ATOM 706 O O . ARG A 1 89 ? 10.923 10.609 -7.577 1.00 82.12 89 ARG A O 1
ATOM 713 N N . ASP A 1 90 ? 11.317 10.156 -5.410 1.00 82.06 90 ASP A N 1
ATOM 714 C CA . ASP A 1 90 ? 12.736 10.530 -5.397 1.00 82.06 90 ASP A CA 1
ATOM 715 C C . ASP A 1 90 ? 13.561 9.537 -6.223 1.00 82.06 90 ASP A C 1
ATOM 717 O O . ASP A 1 90 ? 14.246 9.934 -7.158 1.00 82.06 90 ASP A O 1
ATOM 721 N N . ALA A 1 91 ? 13.324 8.237 -6.024 1.00 75.56 91 ALA A N 1
ATOM 722 C CA . ALA A 1 91 ? 13.910 7.160 -6.819 1.00 75.56 91 ALA A CA 1
ATOM 723 C C . ALA A 1 91 ? 13.541 7.224 -8.314 1.00 75.56 91 ALA A C 1
ATOM 725 O O . ALA A 1 91 ? 14.237 6.660 -9.153 1.00 75.56 91 ALA A O 1
ATOM 726 N N . ALA A 1 92 ? 12.439 7.891 -8.669 1.00 73.00 92 ALA A N 1
ATOM 727 C CA . ALA A 1 92 ? 12.075 8.149 -10.061 1.00 73.00 92 ALA A CA 1
ATOM 728 C C . ALA A 1 92 ? 12.750 9.407 -10.649 1.00 73.00 92 ALA A C 1
ATOM 730 O O . ALA A 1 92 ? 12.662 9.619 -11.856 1.00 73.00 92 ALA A O 1
ATOM 731 N N . ASN A 1 93 ? 13.370 10.252 -9.816 1.00 69.38 93 ASN A N 1
ATOM 732 C CA . ASN A 1 93 ? 13.858 11.591 -10.161 1.00 69.38 93 ASN A CA 1
ATOM 733 C C . ASN A 1 93 ? 15.377 11.779 -9.939 1.00 69.38 93 ASN A C 1
ATOM 735 O O . ASN A 1 93 ? 15.929 12.754 -10.440 1.00 69.38 93 ASN A O 1
ATOM 739 N N . GLU A 1 94 ? 16.041 10.878 -9.207 1.00 61.59 94 GLU A N 1
ATOM 740 C CA . GLU A 1 94 ? 17.503 10.837 -8.988 1.00 61.59 94 GLU A CA 1
ATOM 741 C C . GLU A 1 94 ? 18.306 10.236 -10.161 1.00 61.59 94 GLU A C 1
ATOM 743 O O . GLU A 1 94 ? 19.520 10.064 -10.061 1.00 61.59 94 GLU A O 1
ATOM 748 N N . ASP A 1 95 ? 17.642 9.927 -11.275 1.00 49.41 95 ASP A N 1
ATOM 749 C CA . ASP A 1 95 ? 18.193 9.106 -12.356 1.00 49.41 95 ASP A CA 1
ATOM 750 C C . ASP A 1 95 ? 18.094 9.816 -13.727 1.00 49.41 95 ASP A C 1
ATOM 752 O O . ASP A 1 95 ? 17.193 9.510 -14.545 1.00 49.41 95 ASP A O 1
#

Sequence (95 aa):
MGHCFELVELSTFPREVIDTARELGHRLHEETADKRTMNADALLHRTLLRAAHRLRQVVASKDLVSKESLIKSLKAIRTQLRADIADVRDAANED

Organism: NCBI:txid53326

Secondary structure (DSSP, 8-state):
-------S-TT---HHHHHHHHHHHHHHHHTHHHHHHHHHHHHHHHHHHHHHHHHHHHHHTTTTS-HHHHHHHHHHHHHHHHHHHHHHHHHTT--

Radius of gyration: 23.82 Å; Cα contacts (8 Å, |Δi|>4): 23; chains: 1; bounding box: 47×43×56 Å

Solvent-accessible surface area (backbone atoms only — not comparable to full-atom values): 5696 Å² total; per-residue (Å²): 139,78,90,85,93,75,90,86,74,100,75,76,75,55,68,67,56,55,52,47,49,49,53,50,50,51,53,54,56,66,46,46,70,61,44,53,62,50,48,46,50,52,50,48,51,52,53,50,51,54,51,52,51,54,50,50,53,53,62,74,39,55,91,80,49,56,71,66,58,52,52,51,52,53,50,50,53,53,53,49,51,53,51,55,52,50,49,50,52,45,72,63,68,81,117

Mean predicted aligned error: 15.26 Å

Nearest PDB structures (foldseek):
  2rdc-assembly1_A  TM=7.922E-01  e=1.684E+00  Geobacter sulfurreducens PCA
  8gae-assembly1_C  TM=5.268E-01  e=1.063E+00  Homo sapiens
  6wa9-assembly1_L  TM=6.227E-01  e=2.849E+00  Chlamydia pneumoniae
  8rz0-assembly3_E  TM=7.297E-01  e=8.155E+00  synthetic construct
  2nca-assembly1_A  TM=4.811E-01  e=4.227E+00  Homo sapiens

Foldseek 3Di:
DYDDPDDDDPDDDPVVNVVVVVVVVVVVVVCVVVVLVVVLVVQLVVLVVVLVVQVVVLVVCVVVDDPVVSVVSVVVSVVVSVVSNVVSVVVSVVD